Protein AF-A0A2D4GEF6-F1 (afdb_monomer_lite)

Organism: Micrurus corallinus (NCBI:txid54390)

Sequence (146 aa):
YFVTYVFFVFFVLLNMFLAIINDTYSEVKEELSNQKNELQLSDILKQGYNRTLMKIKLKKDRISDVQKALQKGTKELEYEDFKNSLRELGHAEHEITAAFAKFDKDGNQILDEEEQKRMRNDLEEKKVALNEEIENLGKSFRDNTL

Secondary structure (DSSP, 8-state):
-HHHHHHHHHHHHHHHHHHHHHHHHHHHHHHHHHHHHHHHHHHHHHHHHHHHHHHHHHHHHHHHHHHHHHHS--SSEEHHHHHHHHHHTT--HHHHHHHHHHH-SS-SSEE-HHHHHHHHHHHHHHHHHHHHHHHHHHHHHHHTT-

InterPro domains:
  IPR002048 EF-hand domain [PS50222] (91-126)
  IPR011992 EF-hand domain pair [SSF47473] (54-124)
  IPR013122 Polycystin cation channel, PKD1/PKD2 [PF08016] (1-28)
  IPR051223 Polycystin [PTHR10877] (1-102)

Structure (mmCIF, N/CA/C/O backbone):
data_AF-A0A2D4GEF6-F1
#
_entry.id   AF-A0A2D4GEF6-F1
#
loop_
_atom_site.group_PDB
_atom_site.id
_atom_site.type_symbol
_atom_site.label_atom_id
_atom_site.label_alt_id
_atom_site.label_comp_id
_atom_site.label_asym_id
_atom_site.label_entity_id
_atom_site.label_seq_id
_atom_site.pdbx_PDB_ins_code
_atom_site.Cartn_x
_atom_site.Cartn_y
_atom_site.Cartn_z
_atom_site.occupancy
_atom_site.B_iso_or_equiv
_atom_site.auth_seq_id
_atom_site.auth_comp_id
_atom_site.auth_asym_id
_atom_site.auth_atom_id
_atom_site.pdbx_PDB_model_num
ATOM 1 N N . TYR A 1 1 ? 41.257 -12.165 -66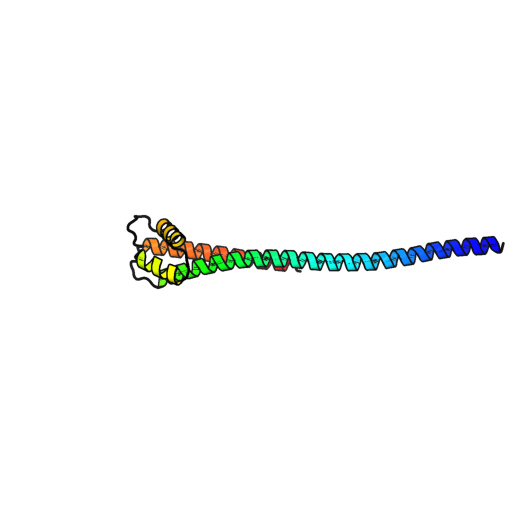.266 1.00 79.19 1 TYR A N 1
ATOM 2 C CA . TYR A 1 1 ? 42.066 -12.215 -65.031 1.00 79.19 1 TYR A CA 1
ATOM 3 C C . TYR A 1 1 ? 41.890 -10.975 -64.160 1.00 79.19 1 TYR A C 1
ATOM 5 O O . TYR A 1 1 ? 41.402 -11.132 -63.052 1.00 79.19 1 TYR A O 1
ATOM 13 N N . PHE A 1 2 ? 42.197 -9.758 -64.631 1.00 84.62 2 PHE A N 1
ATOM 14 C CA . PHE A 1 2 ? 42.067 -8.538 -63.810 1.00 84.62 2 PHE A CA 1
ATOM 15 C C . PHE A 1 2 ? 40.620 -8.228 -63.372 1.00 84.62 2 PHE A C 1
ATOM 17 O O . PHE A 1 2 ? 40.347 -8.117 -62.184 1.00 84.62 2 PHE A O 1
ATOM 24 N N . VAL A 1 3 ? 39.670 -8.179 -64.313 1.00 83.44 3 VAL A N 1
ATOM 25 C CA . VAL A 1 3 ? 38.260 -7.834 -64.024 1.00 83.44 3 VAL A CA 1
ATOM 26 C C . VAL A 1 3 ? 37.602 -8.828 -63.059 1.00 83.44 3 VAL A C 1
ATOM 28 O O . VAL A 1 3 ? 36.923 -8.433 -62.120 1.00 83.44 3 VAL A O 1
ATOM 31 N N . THR A 1 4 ? 37.852 -10.124 -63.244 1.00 85.25 4 THR A N 1
ATOM 32 C CA . THR A 1 4 ? 37.328 -11.194 -62.381 1.00 85.25 4 THR A CA 1
ATOM 33 C C . THR A 1 4 ? 37.941 -11.173 -60.979 1.00 85.25 4 THR A C 1
ATOM 35 O O . THR A 1 4 ? 37.243 -11.458 -60.013 1.00 85.25 4 THR A O 1
ATOM 38 N N . TYR A 1 5 ? 39.222 -10.804 -60.855 1.00 90.25 5 TYR A N 1
ATOM 39 C CA . TYR A 1 5 ? 39.889 -10.622 -59.563 1.00 90.25 5 TYR A CA 1
ATOM 40 C C . TYR A 1 5 ? 39.289 -9.442 -58.791 1.00 90.25 5 TYR A C 1
ATOM 42 O O . TYR A 1 5 ? 38.905 -9.601 -57.636 1.00 90.25 5 TYR A O 1
ATOM 50 N N . VAL A 1 6 ? 39.125 -8.288 -59.449 1.00 88.12 6 VAL A N 1
ATOM 51 C CA . VAL A 1 6 ? 38.499 -7.099 -58.846 1.00 88.12 6 VAL A CA 1
ATOM 52 C C . VAL A 1 6 ? 37.062 -7.395 -58.411 1.00 88.12 6 VAL A C 1
ATOM 54 O O . VAL A 1 6 ? 36.674 -7.028 -57.306 1.00 88.12 6 VAL A O 1
ATOM 57 N N . PHE A 1 7 ? 36.293 -8.114 -59.235 1.00 87.44 7 PHE A N 1
ATOM 58 C CA . PHE A 1 7 ? 34.930 -8.521 -58.896 1.00 87.44 7 PHE A CA 1
ATOM 59 C C . PHE A 1 7 ? 34.905 -9.403 -57.640 1.00 87.44 7 PHE A C 1
ATOM 61 O O . PHE A 1 7 ? 34.185 -9.104 -56.693 1.00 87.44 7 PHE A O 1
ATOM 68 N N . PHE A 1 8 ? 35.741 -10.444 -57.578 1.00 85.94 8 PHE A N 1
ATOM 69 C CA . PHE A 1 8 ? 35.773 -11.359 -56.434 1.00 85.94 8 PHE A CA 1
ATOM 70 C C . PHE A 1 8 ? 36.213 -10.662 -55.136 1.00 85.94 8 PHE A C 1
ATOM 72 O O . PHE A 1 8 ? 35.586 -10.844 -54.094 1.00 85.94 8 PHE A O 1
ATOM 79 N N . VAL A 1 9 ? 37.240 -9.808 -55.203 1.00 88.12 9 VAL A N 1
ATOM 80 C CA . VAL A 1 9 ? 37.713 -9.018 -54.054 1.00 88.12 9 VAL A CA 1
ATOM 81 C C . VAL A 1 9 ? 36.628 -8.059 -53.562 1.00 88.12 9 VAL A C 1
ATOM 83 O O . VAL A 1 9 ? 36.415 -7.955 -52.357 1.00 88.12 9 VAL A O 1
ATOM 86 N N . PHE A 1 10 ? 35.891 -7.410 -54.467 1.00 88.81 10 PHE A N 1
ATOM 87 C CA . PHE A 1 10 ? 34.807 -6.504 -54.091 1.00 88.81 10 PHE A CA 1
ATOM 88 C C . PHE A 1 10 ? 33.683 -7.223 -53.332 1.00 88.81 10 PHE A C 1
ATOM 90 O O . PHE A 1 10 ? 33.263 -6.738 -52.288 1.00 88.81 10 PHE A O 1
ATOM 97 N N . PHE A 1 11 ? 33.236 -8.400 -53.786 1.00 87.81 11 PHE A N 1
ATOM 98 C CA . PHE A 1 11 ? 32.190 -9.162 -53.084 1.00 87.81 11 PHE A CA 1
ATOM 99 C C . PHE A 1 11 ? 32.645 -9.699 -51.727 1.00 87.81 11 PHE A C 1
ATOM 101 O O . PHE A 1 11 ? 31.868 -9.674 -50.774 1.00 87.81 11 PHE A O 1
ATOM 108 N N . VAL A 1 12 ? 33.894 -10.159 -51.612 1.00 88.56 12 VAL A N 1
ATOM 109 C CA . VAL A 1 12 ? 34.447 -10.608 -50.325 1.00 88.56 12 VAL A CA 1
ATOM 110 C C . VAL A 1 12 ? 34.516 -9.444 -49.334 1.00 88.56 12 VAL A C 1
ATOM 112 O O . VAL A 1 12 ? 34.064 -9.583 -48.198 1.00 88.56 12 VAL A O 1
ATOM 115 N N . LEU A 1 13 ? 35.005 -8.280 -49.773 1.00 87.88 13 LEU A N 1
ATOM 116 C CA . LEU A 1 13 ? 35.075 -7.084 -48.934 1.00 87.88 13 LEU A CA 1
ATOM 117 C C . LEU A 1 13 ? 33.687 -6.546 -48.569 1.00 87.88 13 LEU A C 1
ATOM 119 O O . LEU A 1 13 ? 33.475 -6.173 -47.422 1.00 87.88 13 LEU A O 1
ATOM 123 N N . LEU A 1 14 ? 32.733 -6.540 -49.503 1.00 90.19 14 LEU A N 1
ATOM 124 C CA . LEU A 1 14 ? 31.367 -6.070 -49.260 1.00 90.19 14 LEU A CA 1
ATOM 125 C C . LEU A 1 14 ? 30.661 -6.961 -48.234 1.00 90.19 14 LEU A C 1
ATOM 127 O O . LEU A 1 14 ? 30.077 -6.454 -47.280 1.00 90.19 14 LEU A O 1
ATOM 131 N N . ASN A 1 15 ? 30.778 -8.281 -48.376 1.00 86.94 15 ASN A N 1
ATOM 132 C CA . ASN A 1 15 ? 30.197 -9.217 -47.417 1.00 86.94 15 ASN A CA 1
ATOM 133 C C . ASN A 1 15 ? 30.842 -9.097 -46.024 1.00 86.94 15 ASN A C 1
ATOM 135 O O . ASN A 1 15 ? 30.126 -9.128 -45.025 1.00 86.94 15 ASN A O 1
ATOM 139 N N . MET A 1 16 ? 32.162 -8.892 -45.935 1.00 89.31 16 MET A N 1
ATOM 140 C CA . MET A 1 16 ? 32.842 -8.645 -44.654 1.00 89.31 16 MET A CA 1
ATOM 141 C C . MET A 1 16 ? 32.427 -7.302 -44.033 1.00 89.31 16 MET A C 1
ATOM 143 O O . MET A 1 16 ? 32.204 -7.214 -42.829 1.00 89.31 16 MET A O 1
ATOM 147 N N . PHE A 1 17 ? 32.285 -6.258 -44.849 1.00 90.62 17 PHE A N 1
ATOM 148 C CA . PHE A 1 17 ? 31.870 -4.934 -44.395 1.00 90.62 17 PHE A CA 1
ATOM 149 C C . PHE A 1 17 ? 30.436 -4.936 -43.851 1.00 90.62 17 PHE A C 1
ATOM 151 O O . PHE A 1 17 ? 30.177 -4.366 -42.792 1.00 90.62 17 PHE A O 1
ATOM 158 N N . LEU A 1 18 ? 29.516 -5.634 -44.526 1.00 88.31 18 LEU A N 1
ATOM 159 C CA . LEU A 1 18 ? 28.150 -5.832 -44.038 1.00 88.31 18 LEU A CA 1
ATOM 160 C C . LEU A 1 18 ? 28.120 -6.586 -42.709 1.00 88.31 18 LEU A C 1
ATOM 162 O O . LEU A 1 18 ? 27.329 -6.225 -41.843 1.00 88.31 18 LEU A O 1
ATOM 166 N N . ALA A 1 19 ? 28.984 -7.588 -42.529 1.00 87.50 19 ALA A N 1
ATOM 167 C CA . ALA A 1 19 ? 29.079 -8.320 -41.271 1.00 87.50 19 ALA A CA 1
ATOM 168 C C . ALA A 1 19 ? 29.519 -7.409 -40.112 1.00 8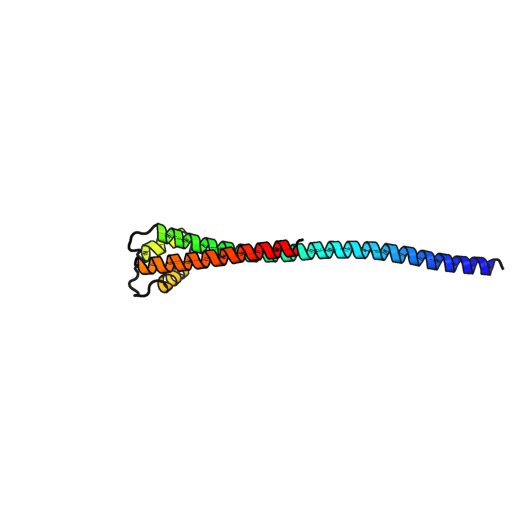7.50 19 ALA A C 1
ATOM 170 O O . ALA A 1 19 ? 28.868 -7.414 -39.076 1.00 87.50 19 ALA A O 1
ATOM 171 N N . ILE A 1 20 ? 30.538 -6.562 -40.310 1.00 87.75 20 ILE A N 1
ATOM 172 C CA . ILE A 1 20 ? 31.014 -5.606 -39.290 1.00 87.75 20 ILE A CA 1
ATOM 173 C C . ILE A 1 20 ? 29.928 -4.582 -38.923 1.00 87.75 20 ILE A C 1
ATOM 175 O O . ILE A 1 20 ? 29.720 -4.287 -37.746 1.00 87.75 20 ILE A O 1
ATOM 179 N N . ILE A 1 21 ? 29.215 -4.037 -39.916 1.00 85.19 21 ILE A N 1
ATOM 180 C CA . ILE A 1 21 ? 28.113 -3.097 -39.658 1.00 85.19 21 ILE A CA 1
ATOM 181 C C . ILE A 1 21 ? 26.975 -3.795 -38.924 1.00 85.19 21 ILE A C 1
ATOM 183 O O . ILE A 1 21 ? 26.447 -3.240 -37.970 1.00 85.19 21 ILE A O 1
ATOM 187 N N . ASN A 1 22 ? 26.586 -4.993 -39.359 1.00 85.38 22 ASN A N 1
ATOM 188 C CA . ASN A 1 22 ? 25.488 -5.727 -38.743 1.00 85.38 22 ASN A CA 1
ATOM 189 C C . ASN A 1 22 ? 25.796 -6.113 -37.288 1.00 85.38 22 ASN A C 1
ATOM 191 O O . ASN A 1 22 ? 24.895 -6.072 -36.454 1.00 85.38 22 ASN A O 1
ATOM 195 N N . ASP A 1 23 ? 27.053 -6.439 -36.986 1.00 84.75 23 ASP A N 1
ATOM 196 C CA . ASP A 1 23 ? 27.526 -6.762 -35.636 1.00 84.75 23 ASP A CA 1
ATOM 197 C C . ASP A 1 23 ? 27.490 -5.520 -34.727 1.00 84.75 23 ASP A C 1
ATOM 199 O O . ASP A 1 23 ? 26.778 -5.493 -33.724 1.00 84.75 23 ASP A O 1
ATOM 203 N N . THR A 1 24 ? 28.107 -4.418 -35.166 1.00 80.50 24 THR A N 1
ATOM 204 C CA . THR A 1 24 ? 28.140 -3.156 -34.397 1.00 80.50 24 THR A CA 1
ATOM 205 C C . THR A 1 24 ? 26.768 -2.485 -34.246 1.00 80.50 24 THR A C 1
ATOM 207 O O . THR A 1 24 ? 26.475 -1.907 -33.201 1.00 80.50 24 THR A O 1
ATOM 210 N N . TYR A 1 25 ? 25.878 -2.571 -35.243 1.00 74.12 25 TYR A N 1
ATOM 211 C CA . TYR A 1 25 ? 24.500 -2.072 -35.108 1.00 74.12 25 TYR A CA 1
ATOM 212 C C . TYR A 1 25 ? 23.654 -2.911 -34.145 1.00 74.12 25 TYR A C 1
ATOM 214 O O . TYR A 1 25 ? 22.744 -2.366 -33.513 1.00 74.12 25 TYR A O 1
ATOM 222 N N . SER A 1 26 ? 23.904 -4.221 -34.067 1.00 71.25 26 SER A N 1
ATOM 223 C CA . SER A 1 26 ? 23.137 -5.117 -33.197 1.00 71.25 26 SER A CA 1
ATOM 224 C C . SER A 1 26 ? 23.529 -4.925 -31.733 1.00 71.25 26 SER A C 1
ATOM 226 O O . SER A 1 26 ? 22.640 -4.762 -30.900 1.00 71.25 26 SER A O 1
ATOM 228 N N . GLU A 1 27 ? 24.827 -4.816 -31.444 1.00 69.06 27 GLU A N 1
ATOM 229 C CA . GLU A 1 27 ? 25.369 -4.580 -30.098 1.00 69.06 27 GLU A CA 1
ATOM 230 C C . GLU A 1 27 ? 24.825 -3.277 -29.477 1.00 69.06 27 GLU A C 1
ATOM 232 O O . GLU A 1 27 ? 24.229 -3.287 -28.400 1.00 69.06 27 GLU A O 1
ATOM 237 N N . VAL A 1 28 ? 24.884 -2.158 -30.212 1.00 66.31 28 VAL A N 1
ATOM 238 C CA . VAL A 1 28 ? 24.429 -0.844 -29.711 1.00 66.31 28 VAL A CA 1
ATOM 239 C C . VAL A 1 28 ? 22.915 -0.799 -29.466 1.00 66.31 28 VAL A C 1
ATOM 241 O O . VAL A 1 28 ? 22.435 -0.107 -28.565 1.00 66.31 28 VAL A O 1
ATOM 244 N N . LYS A 1 29 ? 22.125 -1.526 -30.263 1.00 67.19 29 LYS A N 1
ATOM 245 C CA . LYS A 1 29 ? 20.665 -1.579 -30.101 1.00 67.19 29 LYS A CA 1
ATOM 246 C C . LYS A 1 29 ? 20.258 -2.453 -28.918 1.00 67.19 29 LYS A C 1
ATOM 248 O O . LYS A 1 29 ? 19.286 -2.120 -28.238 1.00 67.19 29 LYS A O 1
ATOM 253 N N . GLU A 1 30 ? 20.962 -3.556 -28.699 1.00 65.25 30 GLU A N 1
ATOM 254 C CA . GLU A 1 30 ? 20.708 -4.456 -27.580 1.00 65.25 30 GLU A CA 1
ATOM 255 C C . GLU A 1 30 ? 21.024 -3.767 -26.246 1.00 65.25 30 GLU A C 1
ATOM 257 O O . GLU A 1 30 ? 20.175 -3.758 -25.353 1.00 65.25 30 GLU A O 1
ATOM 262 N N . GLU A 1 31 ? 22.150 -3.054 -26.154 1.00 63.00 31 GLU A N 1
ATOM 263 C CA . GLU A 1 31 ? 22.509 -2.266 -24.968 1.00 63.00 31 GLU A CA 1
ATOM 264 C C . GLU A 1 31 ? 21.509 -1.131 -24.683 1.00 63.00 31 GLU A C 1
ATOM 266 O O . GLU A 1 31 ? 21.017 -1.005 -23.557 1.00 63.00 31 GLU A O 1
ATOM 271 N N . LEU A 1 32 ? 21.118 -0.346 -25.701 1.00 62.28 32 LEU A N 1
ATOM 272 C CA . LEU A 1 32 ? 20.113 0.714 -25.526 1.00 62.28 32 LEU A CA 1
ATOM 273 C C . LEU A 1 32 ? 18.738 0.162 -25.123 1.00 62.28 32 LEU A C 1
ATOM 275 O O . LEU A 1 32 ? 18.011 0.788 -24.346 1.00 62.28 32 LEU A O 1
ATOM 279 N N . SER A 1 33 ? 18.344 -0.980 -25.690 1.00 62.75 33 SER A N 1
ATOM 280 C CA . SER A 1 33 ? 17.055 -1.610 -25.403 1.00 62.75 33 SER A CA 1
ATOM 281 C C . SER A 1 33 ? 17.015 -2.170 -23.983 1.00 62.75 33 SER A C 1
ATOM 283 O O . SER A 1 33 ? 16.013 -1.993 -23.287 1.00 62.75 33 SER A O 1
ATOM 285 N N . ASN A 1 34 ? 18.102 -2.797 -23.534 1.00 64.12 34 ASN A N 1
ATOM 286 C CA . ASN A 1 34 ? 18.207 -3.342 -22.185 1.00 64.12 34 ASN A CA 1
ATOM 287 C C . ASN A 1 34 ? 18.192 -2.222 -21.138 1.00 64.12 34 ASN A C 1
ATOM 289 O O . ASN A 1 34 ? 17.369 -2.263 -20.225 1.00 64.12 34 ASN A O 1
ATOM 293 N N . GLN A 1 35 ? 18.965 -1.150 -21.342 1.00 61.31 35 GLN A N 1
ATOM 294 C CA . GLN A 1 35 ? 18.975 -0.000 -20.433 1.00 61.31 35 GLN A CA 1
ATOM 295 C C . GLN A 1 35 ? 17.599 0.682 -20.334 1.00 61.31 35 GLN A C 1
ATOM 297 O O . GLN A 1 35 ? 17.150 1.054 -19.249 1.00 61.31 35 GLN A O 1
ATOM 302 N N . LYS A 1 36 ? 16.889 0.844 -21.459 1.00 62.81 36 LYS A N 1
ATOM 303 C CA . LYS A 1 36 ? 15.554 1.462 -21.466 1.00 62.81 36 LYS A CA 1
ATOM 304 C C . LYS A 1 36 ? 14.507 0.590 -20.767 1.00 62.81 36 LYS A C 1
ATOM 306 O O . LYS A 1 36 ? 13.652 1.132 -20.068 1.00 62.81 36 LYS A O 1
ATOM 311 N N . ASN A 1 37 ? 14.569 -0.729 -20.944 1.00 66.56 37 ASN A N 1
ATOM 312 C CA . ASN A 1 37 ? 13.658 -1.659 -20.279 1.00 66.56 37 ASN A CA 1
ATOM 313 C C . ASN A 1 37 ? 13.891 -1.708 -18.766 1.00 66.56 37 ASN A C 1
ATOM 315 O O . ASN A 1 37 ? 12.919 -1.633 -18.020 1.00 66.56 37 ASN A O 1
ATOM 319 N N . GLU A 1 38 ? 15.142 -1.762 -18.299 1.00 66.69 38 GLU A N 1
ATOM 320 C CA . GLU A 1 38 ? 15.443 -1.734 -16.860 1.00 66.69 38 GLU A CA 1
ATOM 321 C C . GLU A 1 38 ? 14.962 -0.441 -16.196 1.00 66.69 38 GLU A C 1
ATOM 323 O O . GLU A 1 38 ? 14.305 -0.480 -15.153 1.00 66.69 38 GLU A O 1
ATOM 328 N N . LEU A 1 39 ? 15.198 0.709 -16.838 1.00 70.06 39 LEU A N 1
ATOM 329 C CA . LEU A 1 39 ? 14.716 1.997 -16.337 1.00 70.06 39 LEU A CA 1
ATOM 330 C C . LEU A 1 39 ? 13.182 2.023 -16.239 1.00 70.06 39 LEU A C 1
ATOM 332 O O . LEU A 1 39 ? 12.645 2.353 -15.182 1.00 70.06 39 LEU A O 1
ATOM 336 N N . GLN A 1 40 ? 12.471 1.595 -17.288 1.00 74.50 40 GLN A N 1
ATOM 337 C CA . GLN A 1 40 ? 11.003 1.559 -17.286 1.00 74.50 40 GLN A CA 1
ATOM 338 C C . GLN A 1 40 ? 10.421 0.573 -16.265 1.00 74.50 40 GLN A C 1
ATOM 340 O O . GLN A 1 40 ? 9.432 0.893 -15.603 1.00 74.50 40 GLN A O 1
ATOM 345 N N . LEU A 1 41 ? 11.024 -0.606 -16.105 1.00 75.62 41 LEU A N 1
ATOM 346 C CA . LEU A 1 41 ? 10.596 -1.592 -15.111 1.00 75.62 41 LEU A CA 1
ATOM 347 C C . LEU A 1 41 ? 10.790 -1.061 -13.689 1.00 75.62 41 LEU A C 1
ATOM 349 O O . LEU A 1 41 ? 9.873 -1.158 -12.870 1.00 75.62 41 LEU A O 1
ATOM 353 N N . SER A 1 42 ? 11.934 -0.431 -13.414 1.00 75.50 42 SER A N 1
ATOM 354 C CA . SER A 1 42 ? 12.215 0.151 -12.101 1.00 75.50 42 SER A CA 1
ATOM 355 C C . SER A 1 42 ? 11.218 1.257 -11.734 1.00 75.50 42 SER A C 1
ATOM 357 O O . SER A 1 42 ? 10.721 1.287 -10.606 1.00 75.50 42 SER A O 1
ATOM 359 N N . ASP A 1 43 ? 10.835 2.108 -12.690 1.00 79.75 43 ASP A N 1
ATOM 360 C CA . ASP A 1 43 ? 9.851 3.171 -12.476 1.00 79.75 43 ASP A CA 1
ATOM 361 C C . ASP A 1 43 ? 8.451 2.613 -12.189 1.00 79.75 43 ASP A C 1
ATOM 363 O O . ASP A 1 43 ? 7.769 3.089 -11.275 1.00 79.75 43 ASP A O 1
ATOM 367 N N . ILE A 1 44 ? 8.028 1.567 -12.909 1.00 80.88 44 ILE A N 1
ATOM 368 C CA . ILE A 1 44 ? 6.731 0.907 -12.690 1.00 80.88 44 ILE A CA 1
ATOM 369 C C . ILE A 1 44 ? 6.687 0.247 -11.306 1.00 80.88 44 ILE A C 1
ATOM 371 O O . ILE A 1 44 ? 5.718 0.434 -10.560 1.00 80.88 44 ILE A O 1
ATOM 375 N N . LEU A 1 45 ? 7.743 -0.479 -10.924 1.00 81.44 45 LEU A N 1
ATOM 376 C CA . LEU A 1 45 ? 7.847 -1.122 -9.611 1.00 81.44 45 LEU A CA 1
ATOM 377 C C . LEU A 1 45 ? 7.843 -0.088 -8.482 1.00 81.44 45 LEU A C 1
ATOM 379 O O . LEU A 1 45 ? 7.100 -0.221 -7.507 1.00 81.44 45 LEU A O 1
ATOM 383 N N . LYS A 1 46 ? 8.613 0.992 -8.635 1.00 82.88 46 LYS A N 1
ATOM 384 C CA . LYS A 1 46 ? 8.701 2.079 -7.653 1.00 82.88 46 LYS A CA 1
ATOM 385 C C . LYS A 1 46 ? 7.373 2.817 -7.513 1.00 82.88 46 LYS A C 1
ATOM 387 O O . LYS A 1 46 ? 6.965 3.159 -6.400 1.00 82.88 46 LYS A O 1
ATOM 392 N N . GLN A 1 47 ? 6.653 3.018 -8.616 1.00 83.88 47 GLN A N 1
ATOM 393 C CA . GLN A 1 47 ? 5.317 3.603 -8.598 1.00 83.88 47 GLN A CA 1
ATOM 394 C C . GLN A 1 47 ? 4.305 2.692 -7.887 1.00 83.88 47 GLN A C 1
ATOM 396 O O . GLN A 1 47 ? 3.521 3.180 -7.067 1.00 83.88 47 GLN A O 1
ATOM 401 N N . GLY A 1 48 ? 4.321 1.386 -8.168 1.00 84.25 48 GLY A N 1
ATOM 402 C CA . GLY A 1 48 ? 3.467 0.400 -7.502 1.00 84.25 48 GLY A CA 1
ATOM 403 C C . GLY A 1 48 ? 3.720 0.340 -5.994 1.00 84.25 48 GLY A C 1
ATOM 404 O O . GLY A 1 48 ? 2.782 0.457 -5.202 1.00 84.25 48 GLY A O 1
ATOM 405 N N . TYR A 1 49 ? 4.992 0.269 -5.601 1.00 84.44 49 TYR A N 1
ATOM 406 C CA . TYR A 1 49 ? 5.428 0.278 -4.206 1.00 84.44 49 TYR A CA 1
ATOM 407 C C . TYR A 1 49 ? 4.972 1.542 -3.467 1.00 84.44 49 TYR A C 1
ATOM 409 O O . TYR A 1 49 ? 4.322 1.450 -2.425 1.00 84.44 49 TYR A O 1
ATOM 417 N N . ASN A 1 50 ? 5.218 2.727 -4.035 1.00 85.12 50 ASN A N 1
ATOM 418 C CA . ASN A 1 50 ? 4.829 3.996 -3.415 1.00 85.12 50 ASN A CA 1
ATOM 419 C C . ASN A 1 50 ? 3.309 4.123 -3.237 1.00 85.12 50 ASN A C 1
ATOM 421 O O . ASN A 1 50 ? 2.852 4.605 -2.199 1.00 85.12 50 ASN A O 1
ATOM 425 N N . ARG A 1 51 ? 2.511 3.664 -4.212 1.00 86.31 51 ARG A N 1
ATOM 426 C CA . ARG A 1 51 ? 1.042 3.663 -4.103 1.00 86.31 51 ARG A CA 1
ATOM 427 C C . ARG A 1 51 ? 0.560 2.762 -2.969 1.00 86.31 51 ARG A C 1
ATOM 429 O O . ARG A 1 51 ? -0.301 3.174 -2.191 1.00 86.31 51 ARG A O 1
ATOM 436 N N . THR A 1 52 ? 1.102 1.553 -2.863 1.00 85.38 52 THR A N 1
ATOM 437 C CA . THR A 1 52 ? 0.720 0.603 -1.811 1.00 85.38 52 THR A CA 1
ATOM 438 C C . THR A 1 52 ? 1.175 1.088 -0.437 1.00 85.38 52 THR A C 1
ATOM 440 O O . THR A 1 52 ? 0.369 1.128 0.491 1.00 85.38 52 THR A O 1
ATOM 443 N N . LEU A 1 53 ? 2.409 1.587 -0.319 1.00 86.31 53 LEU A N 1
ATOM 444 C CA . LEU A 1 53 ? 2.904 2.185 0.918 1.00 86.31 53 LEU A CA 1
ATOM 445 C C . LEU A 1 53 ? 2.063 3.373 1.378 1.00 86.31 53 LEU A C 1
ATOM 447 O O . LEU A 1 53 ? 1.789 3.490 2.569 1.00 86.31 53 LEU A O 1
ATOM 451 N N . MET A 1 54 ? 1.653 4.260 0.468 1.00 85.75 54 MET A N 1
ATOM 452 C CA . MET A 1 54 ? 0.823 5.410 0.830 1.00 85.75 54 MET A CA 1
ATOM 453 C C . MET A 1 54 ? -0.522 4.955 1.405 1.00 85.75 54 MET A C 1
ATOM 455 O O . MET A 1 54 ? -0.946 5.464 2.440 1.00 85.75 54 MET A O 1
ATOM 459 N N . LYS A 1 55 ? -1.158 3.942 0.800 1.00 86.25 55 LYS A N 1
ATOM 460 C CA . LYS A 1 55 ? -2.397 3.346 1.330 1.00 86.25 55 LYS A CA 1
ATOM 461 C C . LYS A 1 55 ? -2.196 2.738 2.718 1.00 86.25 55 LYS A C 1
ATOM 463 O O . LYS A 1 55 ? -3.038 2.925 3.593 1.00 86.25 55 LYS A O 1
ATOM 468 N N . ILE A 1 56 ? -1.094 2.021 2.927 1.00 85.88 56 ILE A N 1
ATOM 469 C CA . ILE A 1 56 ? -0.791 1.392 4.216 1.00 85.88 56 ILE A CA 1
ATOM 470 C C . ILE A 1 56 ? -0.489 2.447 5.291 1.00 85.88 56 ILE A C 1
ATOM 472 O O . ILE A 1 56 ? -1.006 2.347 6.403 1.00 85.88 56 ILE A O 1
ATOM 476 N N . LYS A 1 57 ? 0.274 3.498 4.960 1.00 83.81 57 LYS A N 1
ATOM 477 C CA . LYS A 1 57 ? 0.531 4.629 5.866 1.00 83.81 57 LYS A CA 1
ATOM 478 C C . LYS A 1 57 ? -0.763 5.305 6.308 1.00 83.81 57 LYS A C 1
ATOM 480 O O . LYS A 1 57 ? -0.957 5.480 7.502 1.00 83.81 57 LYS A O 1
ATOM 485 N N . LEU A 1 58 ? -1.683 5.571 5.378 1.00 84.81 58 LEU A N 1
ATOM 486 C CA . LEU A 1 58 ? -2.993 6.137 5.714 1.00 84.81 58 LEU A CA 1
ATOM 487 C C . LEU A 1 58 ? -3.770 5.240 6.688 1.00 84.81 58 LEU A C 1
ATOM 489 O O . LEU A 1 58 ? -4.313 5.733 7.671 1.00 84.81 58 LEU A O 1
ATOM 493 N N . LYS A 1 59 ? -3.797 3.917 6.470 1.00 84.00 59 LYS A N 1
ATOM 494 C CA . LYS A 1 59 ? -4.433 2.979 7.416 1.00 84.00 59 LYS A CA 1
ATOM 495 C C . LYS A 1 59 ? -3.776 3.018 8.800 1.00 84.00 59 LYS A C 1
ATOM 497 O O . LYS A 1 59 ? -4.481 2.984 9.805 1.00 84.00 59 LYS A O 1
ATOM 502 N N . LYS A 1 60 ? -2.443 3.100 8.853 1.00 84.94 60 LYS A N 1
ATOM 503 C CA . LYS A 1 60 ? -1.677 3.203 10.102 1.00 84.94 60 LYS A CA 1
ATOM 504 C C . LYS A 1 60 ? -1.980 4.502 10.853 1.00 84.94 60 LYS A C 1
ATOM 506 O O . LYS A 1 60 ? -2.143 4.454 12.070 1.00 84.94 60 LYS A O 1
ATOM 511 N N . ASP A 1 61 ? -2.102 5.622 10.145 1.00 83.38 61 ASP A N 1
ATOM 512 C CA . ASP A 1 61 ? -2.462 6.914 10.738 1.00 83.38 61 ASP A CA 1
ATOM 513 C C . ASP A 1 61 ? -3.870 6.867 11.337 1.00 83.38 61 ASP A C 1
ATOM 515 O O . ASP A 1 61 ? -4.039 7.209 12.503 1.00 83.38 61 ASP A O 1
ATOM 519 N N . ARG A 1 62 ? -4.852 6.294 10.622 1.00 81.25 62 ARG A N 1
ATOM 520 C CA . ARG A 1 62 ? -6.207 6.093 11.169 1.00 81.25 62 ARG A CA 1
ATOM 521 C C . ARG A 1 62 ? -6.201 5.270 12.463 1.00 81.25 62 ARG A C 1
ATOM 523 O O . ARG A 1 62 ? -6.905 5.606 13.407 1.00 81.25 62 ARG A O 1
ATOM 530 N N . ILE A 1 63 ? -5.404 4.201 12.528 1.00 83.38 63 ILE A N 1
ATOM 531 C CA . ILE A 1 63 ? -5.265 3.381 13.746 1.00 83.38 63 ILE A CA 1
ATOM 532 C C . ILE A 1 63 ? -4.640 4.195 14.885 1.00 83.38 63 ILE A C 1
ATOM 534 O O . ILE A 1 63 ? -5.108 4.122 16.018 1.00 83.38 63 ILE A O 1
ATOM 538 N N . SER A 1 64 ? -3.605 4.982 14.588 1.00 84.38 64 SER A N 1
ATOM 539 C CA . SER A 1 64 ? -2.937 5.864 15.554 1.00 84.38 64 SER A CA 1
ATOM 540 C C . SER A 1 64 ? -3.894 6.914 16.127 1.00 84.38 64 SER A C 1
ATOM 542 O O . SER A 1 64 ? -3.901 7.157 17.332 1.00 84.38 64 SER A O 1
ATOM 544 N N . ASP A 1 65 ? -4.745 7.491 15.283 1.00 81.44 65 ASP A N 1
ATOM 545 C CA . ASP A 1 65 ? -5.758 8.469 15.675 1.00 81.44 65 ASP A CA 1
ATOM 546 C C . ASP A 1 65 ? -6.795 7.872 16.630 1.00 81.44 65 ASP A C 1
ATOM 548 O O . ASP A 1 65 ? -7.090 8.457 17.673 1.00 81.44 65 ASP A O 1
ATOM 552 N N . VAL A 1 66 ? -7.279 6.660 16.337 1.00 79.31 66 VAL A N 1
ATOM 553 C CA . VAL A 1 66 ? -8.186 5.939 17.241 1.00 79.31 66 VAL A CA 1
ATOM 554 C C . VAL A 1 66 ? -7.481 5.587 18.555 1.00 79.31 66 VAL A C 1
ATOM 556 O O . VAL A 1 66 ? -8.060 5.769 19.623 1.00 79.31 66 VAL A O 1
ATOM 559 N N . GLN A 1 67 ? -6.211 5.166 18.523 1.00 78.44 67 GLN A N 1
ATOM 560 C CA . GLN A 1 67 ? -5.436 4.920 19.747 1.00 78.44 67 GLN A CA 1
ATOM 561 C C . GLN A 1 67 ? -5.281 6.186 20.608 1.00 78.44 67 GLN A C 1
ATOM 563 O O . GLN A 1 67 ? -5.370 6.100 21.832 1.00 78.44 67 GLN A O 1
ATOM 568 N N . LYS A 1 68 ? -5.095 7.362 19.995 1.00 80.75 68 LYS A N 1
ATOM 569 C CA . LYS A 1 68 ? -5.054 8.646 20.714 1.00 80.75 68 LYS A CA 1
ATOM 570 C C . LYS A 1 68 ? -6.411 9.015 21.310 1.00 80.75 68 LYS A C 1
ATOM 572 O O . LYS A 1 68 ? -6.450 9.459 22.453 1.00 80.75 68 LYS A O 1
ATOM 577 N N . ALA A 1 69 ? -7.504 8.800 20.575 1.00 77.31 69 ALA A N 1
ATOM 578 C CA . ALA A 1 69 ? -8.859 9.015 21.088 1.00 77.31 69 ALA A CA 1
ATOM 579 C C . ALA A 1 69 ? -9.139 8.128 22.316 1.00 77.31 69 ALA A C 1
ATOM 581 O O . ALA A 1 69 ? -9.684 8.603 23.306 1.00 77.31 69 ALA A O 1
ATOM 582 N N . LEU A 1 70 ? -8.665 6.877 22.296 1.00 74.19 70 LEU A N 1
ATOM 583 C CA . LEU A 1 70 ? -8.767 5.946 23.426 1.00 74.19 70 LEU A CA 1
ATOM 584 C C . LEU A 1 70 ? -7.862 6.303 24.616 1.00 74.19 70 LEU A C 1
ATOM 586 O O . LEU A 1 70 ? -8.178 5.930 25.739 1.00 74.19 70 LEU A O 1
ATOM 590 N N . GLN A 1 71 ? -6.734 6.990 24.402 1.00 70.69 71 GLN A N 1
ATOM 591 C CA . GLN A 1 71 ? -5.861 7.460 25.490 1.00 70.69 71 GLN A CA 1
ATOM 592 C C . GLN A 1 71 ? -6.371 8.735 26.169 1.00 70.69 71 GLN A C 1
ATOM 594 O O . GLN A 1 71 ? -6.006 9.002 27.311 1.00 70.69 71 GLN A O 1
ATOM 599 N N . LYS A 1 72 ? -7.183 9.535 25.468 1.00 66.00 72 LYS A N 1
ATOM 600 C CA . LYS A 1 72 ? -7.735 10.799 25.977 1.00 66.00 72 LYS A CA 1
ATOM 601 C C . LYS A 1 72 ? -8.902 10.574 26.958 1.00 66.00 72 LYS A C 1
ATOM 603 O O . LYS A 1 72 ? -9.291 11.516 27.641 1.00 66.00 72 LYS A O 1
ATOM 608 N N . GLY A 1 73 ? -9.433 9.349 27.040 1.00 53.34 73 GLY A N 1
ATOM 609 C CA . GLY A 1 73 ? -10.625 8.995 27.810 1.00 53.34 73 GLY A CA 1
ATOM 610 C C . GLY A 1 73 ? -10.371 8.294 29.143 1.00 53.34 73 GLY A C 1
ATOM 611 O O . GLY A 1 73 ? -9.530 7.407 29.263 1.00 53.34 73 GLY A O 1
ATOM 612 N N . THR A 1 74 ? -11.160 8.700 30.133 1.00 58.44 74 THR A N 1
ATOM 613 C CA . THR A 1 74 ? -11.422 8.072 31.436 1.00 58.44 74 THR A CA 1
ATOM 614 C C . THR A 1 74 ? -11.940 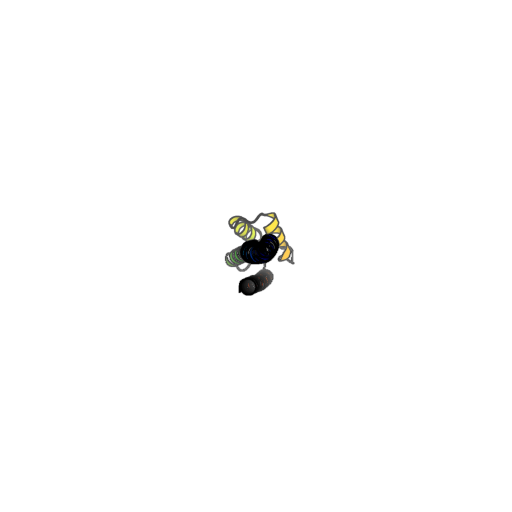6.623 31.332 1.00 58.44 74 THR A C 1
ATOM 616 O O . THR A 1 74 ? -12.162 6.107 30.240 1.00 58.44 74 THR A O 1
ATOM 619 N N . LYS A 1 75 ? -12.138 5.958 32.487 1.00 62.97 75 LYS A N 1
ATOM 620 C CA . LYS A 1 75 ? -12.624 4.562 32.619 1.00 62.97 75 LYS A CA 1
ATOM 621 C C . LYS A 1 75 ? -13.835 4.199 31.747 1.00 62.97 75 LYS A C 1
ATOM 623 O O . LYS A 1 75 ? -13.971 3.044 31.366 1.00 62.97 75 LYS A O 1
ATOM 628 N N . GLU A 1 76 ? -14.675 5.174 31.430 1.00 66.94 76 GLU A N 1
ATOM 629 C CA . GLU A 1 76 ? -15.823 5.050 30.537 1.00 66.94 76 GLU A CA 1
ATOM 630 C C . GLU A 1 76 ? -15.678 6.141 29.475 1.00 66.94 76 GLU A C 1
ATOM 632 O O . GLU A 1 76 ? -15.464 7.312 29.807 1.00 66.94 76 GLU A O 1
ATOM 637 N N . LEU A 1 77 ? -15.703 5.744 28.203 1.00 74.50 77 LEU A N 1
ATOM 638 C CA . LEU A 1 77 ? -15.561 6.659 27.076 1.00 74.50 77 LEU A CA 1
ATOM 639 C C . LEU A 1 77 ? -16.918 6.782 26.392 1.00 74.50 77 LEU A C 1
ATOM 641 O O . LEU A 1 77 ? -17.356 5.873 25.685 1.00 74.50 77 LEU A O 1
ATOM 645 N N . GLU A 1 78 ? -17.576 7.912 26.614 1.00 77.56 78 GLU A N 1
ATOM 646 C CA . GLU A 1 78 ? -18.870 8.201 26.011 1.00 77.56 78 GLU A CA 1
ATOM 647 C C . GLU A 1 78 ? -18.724 8.433 24.500 1.00 77.56 78 GLU A C 1
ATOM 649 O O . GLU A 1 78 ? -17.704 8.942 24.014 1.00 77.56 78 GLU A O 1
ATOM 654 N N . TYR A 1 79 ? -19.755 8.062 23.737 1.00 78.44 79 TYR A N 1
ATOM 655 C CA . TYR A 1 79 ? -19.781 8.230 22.285 1.00 78.44 79 TYR A CA 1
ATOM 656 C C . TYR A 1 79 ? -19.439 9.657 21.843 1.00 78.44 79 TYR A C 1
ATOM 658 O O . TYR A 1 79 ? -18.695 9.840 20.879 1.00 78.44 79 TYR A O 1
ATOM 666 N N . GLU A 1 80 ? -19.939 10.667 22.554 1.00 79.69 80 GLU A N 1
ATOM 667 C CA . GLU A 1 80 ? -19.686 12.071 22.228 1.00 79.69 80 GLU A CA 1
ATOM 668 C C . GLU A 1 80 ? -18.209 12.453 22.395 1.00 79.69 80 GLU A C 1
ATOM 670 O O . GLU A 1 80 ? -17.655 13.138 21.533 1.00 79.69 80 GLU A O 1
ATOM 675 N N . ASP A 1 81 ? -17.519 11.954 23.421 1.00 81.62 81 ASP A N 1
ATOM 676 C CA . ASP A 1 81 ? -16.091 12.224 23.635 1.00 81.62 81 ASP A CA 1
ATOM 677 C C . ASP A 1 81 ? -15.212 11.526 22.593 1.00 81.62 81 ASP A C 1
ATOM 679 O O . ASP A 1 81 ? -14.264 12.118 22.051 1.00 81.62 81 ASP A O 1
ATOM 683 N N . PHE A 1 82 ? -15.557 10.283 22.244 1.00 81.19 82 PHE A N 1
ATOM 684 C CA . PHE A 1 82 ? -14.908 9.556 21.155 1.00 81.19 82 PHE A CA 1
ATOM 685 C C . PHE A 1 82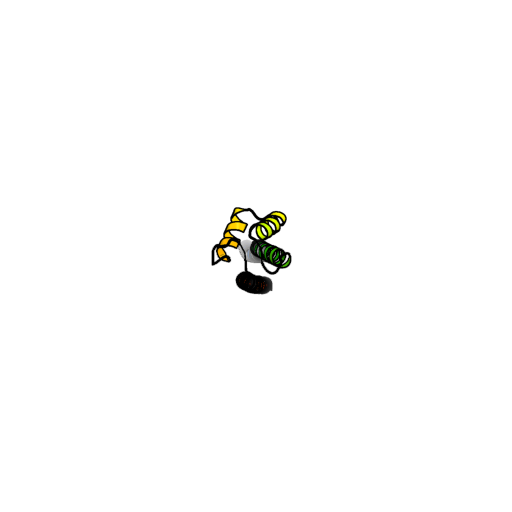 ? -15.122 10.257 19.812 1.00 81.19 82 PHE A C 1
ATOM 687 O O . PHE A 1 82 ? -14.175 10.461 19.044 1.00 81.19 82 PHE A O 1
ATOM 694 N N . LYS A 1 83 ? -16.362 10.680 19.546 1.00 83.44 83 LYS A N 1
ATOM 695 C CA . LYS A 1 83 ? -16.747 11.385 18.328 1.00 83.44 83 LYS A CA 1
ATOM 696 C C . LYS A 1 83 ? -16.045 12.724 18.212 1.00 83.44 83 LYS A C 1
ATOM 698 O O . LYS A 1 83 ? -15.497 13.019 17.153 1.00 83.44 83 LYS A O 1
ATOM 703 N N . ASN A 1 84 ? -16.008 13.513 19.279 1.00 84.19 84 ASN A N 1
ATOM 704 C CA . ASN A 1 84 ? -15.305 14.790 19.292 1.00 84.19 84 ASN A CA 1
ATOM 705 C C . ASN A 1 84 ? -13.806 14.596 19.047 1.00 84.19 84 ASN A C 1
ATOM 707 O O . ASN A 1 84 ? -13.244 15.292 18.205 1.00 84.19 84 ASN A O 1
ATOM 711 N N . SER A 1 85 ? -13.183 13.598 19.680 1.00 83.06 85 SER A N 1
ATOM 712 C CA . SER A 1 85 ? -11.758 13.301 19.494 1.00 83.06 85 SER A CA 1
ATOM 713 C C . SER A 1 85 ? -11.424 12.877 18.060 1.00 83.06 85 SER A C 1
ATOM 715 O O . SER A 1 85 ? -10.458 13.367 17.480 1.00 83.06 85 SER A O 1
ATOM 717 N N . LEU A 1 86 ? -12.227 12.002 17.447 1.00 82.75 86 LEU A N 1
ATOM 718 C CA . LEU A 1 86 ? -12.007 11.587 16.058 1.00 82.75 86 LEU A CA 1
ATOM 719 C C . LEU A 1 86 ? -12.388 12.674 15.042 1.00 82.75 86 LEU A C 1
ATOM 721 O O . LEU A 1 86 ? -11.751 12.779 13.994 1.00 82.75 86 LEU A O 1
ATOM 725 N N . ARG A 1 87 ? -13.367 13.526 15.357 1.00 85.19 87 ARG A N 1
ATOM 726 C CA . ARG A 1 87 ? -13.715 14.698 14.543 1.00 85.19 87 ARG A CA 1
ATOM 727 C C . ARG A 1 87 ? -12.603 15.746 14.567 1.00 85.19 87 ARG A C 1
ATOM 729 O O . ARG A 1 87 ? -12.284 16.299 13.520 1.00 85.19 87 ARG A O 1
ATOM 736 N N . GLU A 1 88 ? -11.982 15.986 15.725 1.00 83.19 88 GLU A N 1
ATOM 737 C CA . GLU A 1 88 ? -10.784 16.836 15.855 1.00 83.19 88 GLU A CA 1
ATOM 738 C C . GLU A 1 88 ? -9.616 16.310 15.008 1.00 83.19 88 GLU A C 1
ATOM 740 O O . GLU A 1 88 ? -8.835 17.094 14.474 1.00 83.19 88 GLU A O 1
ATOM 745 N N . LEU A 1 89 ? -9.527 14.988 14.839 1.00 78.69 89 LEU A N 1
ATOM 746 C CA . LEU A 1 89 ? -8.526 14.320 14.002 1.00 78.69 89 LEU A CA 1
ATOM 747 C C . LEU A 1 89 ? -8.912 14.280 12.508 1.00 78.69 89 LEU A C 1
ATOM 749 O O . LEU A 1 89 ? -8.138 13.792 11.689 1.00 78.69 89 LEU A O 1
ATOM 753 N N . GLY A 1 90 ? -10.073 14.830 12.130 1.00 81.56 90 GLY A N 1
ATOM 754 C CA . GLY A 1 90 ? -10.500 14.993 10.736 1.00 81.56 90 GLY A CA 1
ATOM 755 C C . GLY A 1 90 ? -11.263 13.809 10.135 1.00 81.56 90 GLY A C 1
ATOM 756 O O . GLY A 1 90 ? -11.433 13.759 8.916 1.00 81.56 90 GLY A O 1
ATOM 757 N N . HIS A 1 91 ? -11.732 12.860 10.952 1.00 84.06 91 HIS A N 1
ATOM 758 C CA . HIS A 1 91 ? -12.549 11.734 10.482 1.00 84.06 91 HIS A CA 1
ATOM 759 C C . HIS A 1 91 ? -14.003 12.163 10.258 1.00 84.06 91 HIS A C 1
ATOM 761 O O . HIS A 1 91 ? -14.543 13.003 10.983 1.00 84.06 91 HIS A O 1
ATOM 767 N N . ALA A 1 92 ? -14.656 11.583 9.250 1.00 85.25 92 ALA A N 1
ATOM 768 C CA . ALA A 1 92 ? -16.050 11.895 8.956 1.00 85.25 92 ALA A CA 1
ATOM 769 C C . ALA A 1 92 ? -16.991 11.255 9.989 1.00 85.25 92 ALA A C 1
ATOM 771 O O . ALA A 1 92 ? -16.764 10.128 10.426 1.00 85.25 92 ALA A O 1
ATOM 772 N N . GLU A 1 93 ? -18.093 11.932 10.337 1.00 80.00 93 GLU A N 1
ATOM 773 C CA . GLU A 1 93 ? -19.013 11.455 11.387 1.00 80.00 93 GLU A CA 1
ATOM 774 C C . GLU A 1 93 ? -19.510 10.024 11.149 1.00 80.00 93 GLU A C 1
ATOM 776 O O . GLU A 1 93 ? -19.534 9.224 12.075 1.00 80.00 93 GLU A O 1
ATOM 781 N N . HIS A 1 94 ? -19.825 9.663 9.903 1.00 83.94 94 HIS A N 1
ATOM 782 C CA . HIS A 1 94 ? -20.276 8.311 9.567 1.00 83.94 94 HIS A CA 1
ATOM 783 C C . HIS A 1 94 ? -19.196 7.234 9.787 1.00 83.94 94 HIS A C 1
ATOM 785 O O . HIS A 1 94 ? -19.531 6.109 10.155 1.00 83.94 94 HIS A O 1
ATOM 791 N N . GLU A 1 95 ? -17.909 7.556 9.593 1.00 82.44 95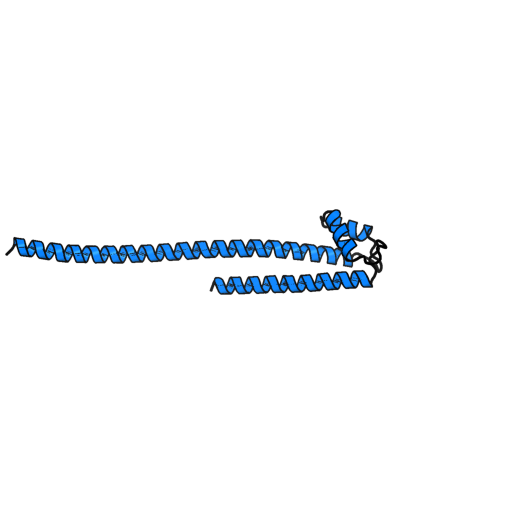 GLU A N 1
ATOM 792 C CA . GLU A 1 95 ? -16.798 6.629 9.860 1.00 82.44 95 GLU A CA 1
ATOM 793 C C . GLU A 1 95 ? -16.633 6.400 11.366 1.00 82.44 95 GLU A C 1
ATOM 795 O O . GLU A 1 95 ? -16.406 5.273 11.805 1.00 82.44 95 GLU A O 1
ATOM 800 N N . ILE A 1 96 ? -16.813 7.459 12.157 1.00 82.94 96 ILE A N 1
ATOM 801 C CA . ILE A 1 96 ? -16.773 7.420 13.620 1.00 82.94 96 ILE A CA 1
ATOM 802 C C . ILE A 1 96 ? -17.928 6.577 14.162 1.00 82.94 96 ILE A C 1
ATOM 804 O O . ILE A 1 96 ? -17.700 5.680 14.970 1.00 82.94 96 ILE A O 1
ATOM 808 N N . THR A 1 97 ? -19.158 6.822 13.697 1.00 84.06 97 THR A N 1
ATOM 809 C CA . THR A 1 97 ? -20.342 6.058 14.114 1.00 84.06 97 THR A CA 1
ATOM 810 C C . THR A 1 97 ? -20.196 4.580 13.773 1.00 84.06 97 THR A C 1
ATOM 812 O O . THR A 1 97 ? -20.489 3.728 14.606 1.00 84.06 97 THR A O 1
ATOM 815 N N . ALA A 1 98 ? -19.701 4.258 12.574 1.00 85.31 98 ALA A N 1
ATOM 816 C CA . ALA A 1 98 ? -19.476 2.875 12.162 1.00 85.31 98 ALA A CA 1
ATOM 817 C C . ALA A 1 98 ? -18.377 2.190 12.988 1.00 85.31 98 ALA A C 1
ATOM 819 O O . ALA A 1 98 ? -18.507 1.012 13.324 1.00 85.31 98 ALA A O 1
ATOM 820 N N . ALA A 1 99 ? -17.302 2.912 13.321 1.00 82.06 99 ALA A N 1
ATOM 821 C CA . ALA A 1 99 ? -16.274 2.406 14.219 1.00 82.06 99 ALA A CA 1
ATOM 822 C C . ALA A 1 99 ? -16.872 2.131 15.600 1.00 82.06 99 ALA A C 1
ATOM 824 O O . ALA A 1 99 ? -16.720 1.030 16.108 1.00 82.06 99 ALA A O 1
ATOM 825 N N . PHE A 1 100 ? -17.615 3.078 16.167 1.00 81.31 100 PHE A N 1
ATOM 826 C CA . PHE A 1 100 ? -18.212 2.927 17.488 1.00 81.31 100 PHE A CA 1
ATOM 827 C C . PHE A 1 100 ? -19.197 1.751 17.555 1.00 81.31 100 PHE A C 1
ATOM 829 O O . PHE A 1 100 ? -19.020 0.856 18.374 1.00 81.31 100 PHE A O 1
ATOM 836 N N . ALA A 1 101 ? -20.135 1.663 16.607 1.00 84.12 101 ALA A N 1
ATOM 837 C CA . ALA A 1 101 ? -21.119 0.579 16.521 1.00 84.12 101 ALA A CA 1
ATOM 838 C C . ALA A 1 101 ? -20.502 -0.819 16.318 1.00 84.12 101 ALA A C 1
ATOM 840 O O . ALA A 1 101 ? -21.165 -1.832 16.520 1.00 84.12 101 ALA A O 1
ATOM 841 N N . LYS A 1 102 ? -19.242 -0.902 15.875 1.00 85.00 102 LYS A N 1
ATOM 842 C CA . LYS A 1 102 ? -18.531 -2.179 15.750 1.00 85.00 102 LYS A CA 1
ATOM 843 C C . LYS A 1 102 ? -18.030 -2.706 17.099 1.00 85.00 102 LYS A C 1
ATOM 845 O O . LYS A 1 102 ? -17.840 -3.917 17.232 1.00 85.00 102 LYS A O 1
ATOM 850 N N . PHE A 1 103 ? -17.754 -1.816 18.048 1.00 79.25 103 PHE A N 1
ATOM 851 C CA . PHE A 1 103 ? -17.131 -2.163 19.327 1.00 79.25 103 PHE A CA 1
ATOM 852 C C . PHE A 1 103 ? -18.082 -2.043 20.520 1.00 79.25 103 PHE A C 1
ATOM 854 O O . PHE A 1 103 ? -17.898 -2.816 21.456 1.00 79.25 103 PHE A O 1
ATOM 861 N N . ASP A 1 104 ? -19.085 -1.166 20.443 1.00 82.69 104 ASP A N 1
ATOM 862 C CA . ASP A 1 104 ? -20.234 -1.102 21.354 1.00 82.69 104 ASP A CA 1
ATOM 863 C C . ASP A 1 104 ? -21.155 -2.311 21.097 1.00 82.69 104 ASP A C 1
ATOM 865 O O . ASP A 1 104 ? -21.808 -2.409 20.051 1.00 82.69 104 ASP A O 1
ATOM 869 N N . LYS A 1 105 ? -21.130 -3.297 22.001 1.00 77.12 105 LYS A N 1
ATOM 870 C CA . LYS A 1 105 ? -21.891 -4.552 21.879 1.00 77.12 105 LYS A CA 1
ATOM 871 C C . LYS A 1 105 ? -23.233 -4.509 22.585 1.00 77.12 105 LYS A C 1
ATOM 873 O O . LYS A 1 105 ? -24.122 -5.273 22.203 1.00 77.12 105 LYS A O 1
ATOM 878 N N . ASP A 1 106 ? -23.350 -3.717 23.638 1.00 79.75 106 ASP A N 1
ATOM 879 C CA . ASP A 1 106 ? -24.570 -3.606 24.428 1.00 79.75 106 ASP A CA 1
ATOM 880 C C . ASP A 1 106 ? -25.468 -2.449 23.953 1.00 79.75 106 ASP A C 1
ATOM 882 O O . ASP A 1 106 ? -26.646 -2.400 24.316 1.00 79.75 106 ASP A O 1
ATOM 886 N N . GLY A 1 107 ? -24.963 -1.594 23.058 1.00 79.69 107 G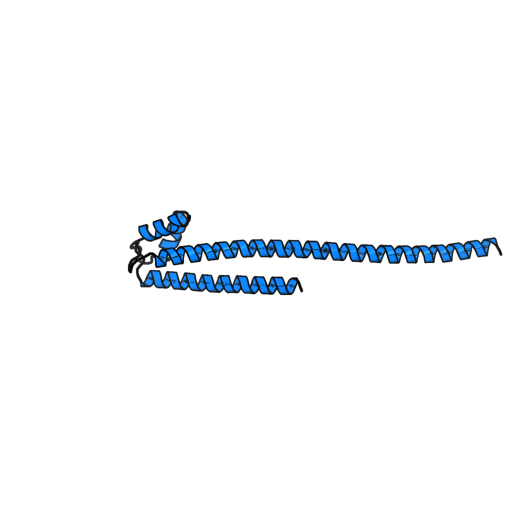LY A N 1
ATOM 887 C CA . GLY A 1 107 ? -25.690 -0.487 22.447 1.00 79.69 107 GLY A CA 1
ATOM 888 C C . GLY A 1 107 ? -25.951 0.650 23.427 1.00 79.69 107 GLY A C 1
ATOM 889 O O . GLY A 1 107 ? -26.878 1.436 23.211 1.00 79.69 107 GLY A O 1
ATOM 890 N N . ASN A 1 108 ? -25.192 0.712 24.523 1.00 82.25 108 ASN A N 1
ATOM 891 C CA . ASN A 1 108 ? -25.372 1.699 25.584 1.00 82.25 108 ASN A CA 1
ATOM 892 C C . ASN A 1 108 ? -24.760 3.073 25.226 1.00 82.25 108 ASN A C 1
ATOM 894 O O . ASN A 1 108 ? -24.889 4.016 26.004 1.00 82.25 108 ASN A O 1
ATOM 898 N N . GLN A 1 109 ? -24.124 3.196 24.052 1.00 80.19 109 GLN A N 1
ATOM 899 C CA . GLN A 1 109 ? -23.422 4.394 23.584 1.00 80.19 109 GLN A CA 1
ATOM 900 C C . GLN A 1 109 ? -22.223 4.824 24.456 1.00 80.19 109 GLN A C 1
ATOM 902 O O . GLN A 1 109 ? -21.785 5.978 24.400 1.00 80.19 109 GLN A O 1
ATOM 907 N N . ILE A 1 110 ? -21.656 3.899 25.232 1.00 81.81 110 ILE A N 1
ATOM 908 C CA . ILE A 1 110 ? -20.549 4.093 26.173 1.00 81.81 110 ILE A CA 1
ATOM 909 C C . ILE A 1 110 ? -19.592 2.901 26.070 1.00 81.81 110 ILE A C 1
ATOM 911 O O . ILE A 1 110 ? -19.920 1.783 26.445 1.00 81.81 110 ILE A O 1
ATOM 915 N N . LEU A 1 111 ? -18.353 3.153 25.648 1.00 81.31 111 LEU A N 1
ATOM 916 C CA . LEU A 1 111 ? -17.336 2.104 25.606 1.00 81.31 111 LEU A CA 1
ATOM 917 C C . LEU A 1 111 ? -16.784 1.845 27.011 1.00 81.31 111 LEU A C 1
ATOM 919 O O . LEU A 1 111 ? -16.010 2.656 27.545 1.00 81.31 111 LEU A O 1
ATOM 923 N N . ASP A 1 112 ? -17.154 0.692 27.569 1.00 82.44 112 ASP A N 1
ATOM 924 C CA . ASP A 1 112 ? -16.655 0.200 28.854 1.00 82.44 112 ASP A CA 1
ATOM 925 C C . ASP A 1 112 ? -15.176 -0.248 28.777 1.00 82.44 112 ASP A C 1
ATOM 927 O O . ASP A 1 112 ? -14.565 -0.334 27.704 1.00 82.44 112 ASP A O 1
ATOM 931 N N . GLU A 1 113 ? -14.553 -0.542 29.923 1.00 81.69 113 GLU A N 1
ATOM 932 C CA . GLU A 1 113 ? -13.145 -0.965 29.964 1.00 81.69 113 GLU A CA 1
ATOM 933 C C . GLU A 1 113 ? -12.864 -2.231 29.122 1.00 81.69 113 GLU A C 1
ATOM 935 O O . GLU A 1 113 ? -11.788 -2.344 28.521 1.00 81.69 113 GLU A O 1
ATOM 940 N N . GLU A 1 114 ? -13.811 -3.170 29.047 1.00 82.50 114 GLU A N 1
ATOM 941 C CA . GLU A 1 114 ? -13.683 -4.435 28.316 1.00 82.50 114 GLU A CA 1
ATOM 942 C C . GLU A 1 114 ? -13.796 -4.222 26.798 1.00 82.50 114 GLU A C 1
ATOM 944 O O . GLU A 1 114 ? -13.025 -4.792 26.018 1.00 82.50 114 GLU A O 1
ATOM 949 N N . GLU A 1 115 ? -14.714 -3.372 26.353 1.00 83.88 115 GLU A N 1
ATOM 950 C CA . GLU A 1 115 ? -14.904 -2.966 24.964 1.00 83.88 115 GLU A CA 1
ATOM 951 C C . GLU A 1 115 ? -13.744 -2.120 24.461 1.00 83.88 115 GLU A C 1
ATOM 953 O O . GLU A 1 115 ? -13.193 -2.403 23.392 1.00 83.88 115 GLU A O 1
ATOM 958 N N . GLN A 1 116 ? -13.275 -1.165 25.266 1.00 79.31 116 GLN A N 1
ATOM 959 C CA . GLN A 1 116 ? -12.063 -0.417 24.956 1.00 79.31 116 GLN A CA 1
ATOM 960 C C . GLN A 1 116 ? -10.842 -1.334 24.870 1.00 79.31 116 GLN A C 1
ATOM 962 O O . GLN A 1 116 ? -9.994 -1.156 23.995 1.00 79.31 116 GLN A O 1
ATOM 967 N N . LYS A 1 117 ? -10.717 -2.327 25.761 1.00 84.19 117 LYS A N 1
ATOM 968 C CA . LYS A 1 117 ? -9.611 -3.295 25.725 1.00 84.19 117 LYS A CA 1
ATOM 969 C C . LYS A 1 117 ? -9.661 -4.150 24.463 1.00 84.19 117 LYS A C 1
ATOM 971 O O . LYS A 1 117 ? -8.629 -4.332 23.821 1.00 84.19 117 LYS A O 1
ATOM 976 N N . ARG A 1 118 ? -10.848 -4.610 24.058 1.00 84.31 118 ARG A N 1
ATOM 977 C CA . ARG A 1 118 ? -11.044 -5.299 22.773 1.00 84.31 118 ARG A CA 1
ATOM 978 C C . ARG A 1 118 ? -10.672 -4.407 21.591 1.00 84.31 118 ARG A C 1
ATOM 980 O O . ARG A 1 118 ? -9.951 -4.863 20.707 1.00 84.31 118 ARG A O 1
ATOM 987 N N . MET A 1 119 ? -11.101 -3.144 21.596 1.00 84.06 119 MET A N 1
ATOM 988 C CA . MET A 1 119 ? -10.763 -2.182 20.546 1.00 84.06 119 MET A CA 1
ATOM 989 C C . MET A 1 119 ? -9.249 -1.939 20.471 1.00 84.06 119 MET A C 1
ATOM 991 O O . MET A 1 119 ? -8.678 -1.980 19.385 1.00 84.06 119 MET A O 1
ATOM 995 N N . ARG A 1 120 ? -8.574 -1.751 21.614 1.00 82.50 120 ARG A N 1
ATOM 996 C CA . ARG A 1 120 ? -7.112 -1.588 21.679 1.00 82.50 120 ARG A CA 1
ATOM 997 C C . ARG A 1 120 ? -6.376 -2.801 21.115 1.00 82.50 120 ARG A C 1
ATOM 999 O O . ARG A 1 120 ? -5.479 -2.610 20.299 1.00 82.50 120 ARG A O 1
ATOM 1006 N N . ASN A 1 121 ? -6.783 -4.010 21.497 1.00 87.38 121 ASN A N 1
ATOM 1007 C CA . ASN A 1 121 ? -6.165 -5.244 21.013 1.00 87.38 121 ASN A CA 1
ATOM 1008 C C . ASN A 1 121 ? -6.351 -5.420 19.496 1.00 87.38 121 ASN A C 1
ATOM 1010 O O . ASN A 1 121 ? -5.383 -5.705 18.801 1.00 87.38 121 ASN A O 1
ATOM 1014 N N . ASP A 1 122 ? -7.558 -5.193 18.964 1.00 86.69 122 ASP A N 1
ATOM 1015 C CA . ASP A 1 122 ? -7.831 -5.278 17.517 1.00 86.69 122 ASP A CA 1
ATOM 1016 C C . ASP A 1 122 ? -7.042 -4.221 16.718 1.00 86.69 122 ASP A C 1
ATOM 1018 O O . ASP A 1 122 ? -6.521 -4.499 15.635 1.00 86.69 122 ASP A O 1
ATOM 1022 N N . LEU A 1 123 ? -6.897 -3.008 17.262 1.00 85.25 123 LEU A N 1
ATOM 1023 C CA . LEU A 1 123 ? -6.068 -1.958 16.664 1.00 85.25 123 LEU A CA 1
ATOM 1024 C C . LEU A 1 123 ? -4.578 -2.315 16.689 1.00 85.25 123 LEU A C 1
ATOM 1026 O O . LEU A 1 123 ? -3.870 -2.032 15.721 1.00 85.25 123 LEU A O 1
ATOM 1030 N N . GLU A 1 124 ? -4.097 -2.921 17.772 1.00 86.38 124 GLU A N 1
ATOM 1031 C CA . GLU A 1 124 ? -2.713 -3.373 17.900 1.00 86.38 124 GLU A CA 1
ATOM 1032 C C . GLU A 1 124 ? -2.408 -4.525 16.938 1.00 86.38 124 GLU A C 1
ATOM 1034 O O . GLU A 1 124 ? -1.425 -4.450 16.202 1.00 86.38 124 GLU A O 1
ATOM 1039 N N . GLU A 1 125 ? -3.291 -5.517 16.842 1.00 88.44 125 GLU A N 1
ATOM 1040 C CA . GLU A 1 125 ? -3.179 -6.621 15.886 1.00 88.44 125 GLU A CA 1
ATOM 1041 C C . GLU A 1 125 ? -3.134 -6.103 14.441 1.00 88.44 125 GLU A C 1
ATOM 1043 O O . GLU A 1 125 ? -2.221 -6.432 13.680 1.00 88.44 125 GLU A O 1
ATOM 1048 N N . LYS A 1 126 ? -4.045 -5.192 14.071 1.00 84.88 126 LYS A N 1
ATOM 1049 C CA . LYS A 1 126 ? -4.022 -4.546 12.747 1.00 84.88 126 LYS A CA 1
ATOM 1050 C C . LYS A 1 126 ? -2.750 -3.745 12.507 1.00 84.88 126 LYS A C 1
ATOM 1052 O O . LYS A 1 126 ? -2.253 -3.719 11.384 1.00 84.88 126 LYS A O 1
ATOM 1057 N N . LYS A 1 127 ? -2.223 -3.068 13.529 1.00 85.75 127 LYS A N 1
ATOM 1058 C CA . LYS A 1 127 ? -0.972 -2.306 13.428 1.00 85.75 127 LYS A CA 1
ATOM 1059 C C . LYS A 1 127 ? 0.222 -3.227 13.188 1.00 85.75 127 LYS A C 1
ATOM 1061 O O . LYS A 1 127 ? 1.063 -2.880 12.361 1.00 85.75 127 LYS A O 1
ATOM 1066 N N . VAL A 1 128 ? 0.292 -4.363 13.883 1.00 88.44 128 VAL A N 1
ATOM 1067 C CA . VAL A 1 128 ? 1.339 -5.379 13.692 1.00 88.44 128 VAL A CA 1
ATOM 1068 C C . VAL A 1 128 ? 1.243 -5.970 12.290 1.00 88.44 128 VAL A C 1
ATOM 1070 O O . VAL A 1 128 ? 2.224 -5.904 11.555 1.00 88.44 128 VAL A O 1
ATOM 1073 N N . ALA A 1 129 ? 0.054 -6.404 11.865 1.00 88.75 129 ALA A N 1
ATOM 1074 C CA . ALA A 1 129 ? -0.170 -6.940 10.523 1.00 88.75 129 ALA A CA 1
ATOM 1075 C C . ALA A 1 129 ? 0.215 -5.938 9.417 1.00 88.75 129 ALA A C 1
ATOM 1077 O O . ALA A 1 129 ? 0.898 -6.293 8.460 1.00 88.75 129 ALA A O 1
ATOM 1078 N N . LEU A 1 130 ? -0.152 -4.657 9.564 1.00 87.25 130 LEU A N 1
ATOM 1079 C CA . LEU A 1 130 ? 0.269 -3.612 8.622 1.00 87.25 130 LEU A CA 1
ATOM 1080 C C . LEU A 1 130 ? 1.785 -3.403 8.642 1.00 87.25 130 LEU A C 1
ATOM 1082 O O . LEU A 1 130 ? 2.371 -3.125 7.602 1.00 87.25 130 LEU A O 1
ATOM 1086 N N . ASN A 1 131 ? 2.433 -3.496 9.804 1.00 86.69 131 ASN A N 1
ATOM 1087 C CA . ASN A 1 131 ? 3.881 -3.345 9.902 1.00 86.69 131 ASN A CA 1
ATOM 1088 C C . ASN A 1 131 ? 4.621 -4.506 9.223 1.00 86.69 131 ASN A C 1
ATOM 1090 O O . ASN A 1 131 ? 5.582 -4.263 8.498 1.00 86.69 131 ASN A O 1
ATOM 1094 N N . GLU A 1 132 ? 4.136 -5.735 9.399 1.00 89.62 132 GLU A N 1
ATOM 1095 C CA . GLU A 1 132 ? 4.629 -6.917 8.685 1.00 89.62 132 GLU A CA 1
ATOM 1096 C C . GLU A 1 132 ? 4.417 -6.792 7.173 1.00 89.62 132 GLU A C 1
ATOM 1098 O O . GLU A 1 132 ? 5.320 -7.093 6.393 1.00 89.62 132 GLU A O 1
ATOM 1103 N N . GLU A 1 133 ? 3.257 -6.287 6.739 1.00 85.19 133 GLU A N 1
ATOM 1104 C CA . GLU A 1 133 ? 2.974 -6.031 5.325 1.00 85.19 133 GLU A CA 1
ATOM 1105 C C . GLU A 1 133 ? 3.968 -5.010 4.740 1.00 85.19 133 GLU A C 1
ATOM 1107 O O . GLU A 1 133 ? 4.544 -5.263 3.682 1.00 85.19 133 GLU A O 1
ATOM 1112 N N . ILE A 1 134 ? 4.258 -3.905 5.447 1.00 85.75 134 ILE A N 1
ATOM 1113 C CA . ILE A 1 134 ? 5.283 -2.919 5.041 1.00 85.75 134 ILE A CA 1
ATOM 1114 C C . ILE A 1 134 ? 6.665 -3.569 4.937 1.00 85.75 134 ILE A C 1
ATOM 1116 O O . ILE A 1 134 ? 7.390 -3.305 3.976 1.00 85.75 134 ILE A O 1
ATOM 1120 N N . GLU A 1 135 ? 7.053 -4.384 5.918 1.00 87.06 135 GLU A N 1
ATOM 1121 C CA . GLU A 1 135 ? 8.367 -5.028 5.940 1.00 87.06 135 GLU A CA 1
ATOM 1122 C C . GLU A 1 135 ? 8.520 -6.023 4.782 1.00 87.06 135 GLU A C 1
ATOM 1124 O O . GLU A 1 135 ? 9.535 -6.006 4.083 1.00 87.06 135 GLU A O 1
ATOM 1129 N N . ASN A 1 136 ? 7.490 -6.831 4.523 1.00 86.81 136 ASN A N 1
ATOM 1130 C CA . ASN A 1 136 ? 7.454 -7.765 3.398 1.00 86.81 136 ASN A CA 1
ATOM 1131 C C . ASN A 1 136 ? 7.480 -7.041 2.046 1.00 86.81 136 ASN A C 1
ATOM 1133 O O . ASN A 1 136 ? 8.229 -7.439 1.153 1.00 86.81 136 ASN A O 1
ATOM 1137 N N . LEU A 1 137 ? 6.736 -5.939 1.901 1.00 82.38 137 LEU A N 1
ATOM 1138 C CA . LEU A 1 137 ? 6.806 -5.072 0.719 1.00 82.38 137 LEU A CA 1
ATOM 1139 C C . LEU A 1 137 ? 8.210 -4.487 0.525 1.00 82.38 137 LEU A C 1
ATOM 1141 O O . LEU A 1 137 ? 8.704 -4.441 -0.600 1.00 82.38 137 LEU A O 1
ATOM 1145 N N . GLY A 1 138 ? 8.866 -4.061 1.606 1.00 82.75 138 GLY A N 1
ATOM 1146 C CA . GLY A 1 138 ? 10.231 -3.537 1.566 1.00 82.75 138 GLY A CA 1
ATOM 1147 C C . GLY A 1 138 ? 11.266 -4.586 1.150 1.00 82.75 138 GLY A C 1
ATOM 1148 O O . GLY A 1 138 ? 12.154 -4.279 0.352 1.00 82.75 138 GLY A O 1
ATOM 1149 N N . LYS A 1 139 ? 11.139 -5.824 1.647 1.00 83.69 139 LYS A N 1
ATOM 1150 C CA . LYS A 1 139 ? 11.986 -6.965 1.250 1.00 83.69 139 LYS A CA 1
ATOM 1151 C C . LYS A 1 139 ? 11.784 -7.318 -0.223 1.00 83.69 139 LYS A C 1
ATOM 1153 O O . LYS A 1 139 ? 12.744 -7.292 -0.980 1.00 83.69 139 LYS A O 1
ATOM 1158 N N . SER A 1 140 ? 10.532 -7.497 -0.651 1.00 77.56 140 SER A N 1
ATOM 1159 C CA . SER A 1 140 ? 10.198 -7.805 -2.047 1.00 77.56 140 SER A CA 1
ATOM 1160 C C . SER A 1 140 ? 10.680 -6.728 -3.025 1.00 77.56 140 SER A C 1
ATOM 1162 O O . SER A 1 140 ? 11.136 -7.050 -4.120 1.00 77.56 140 SER A O 1
ATOM 1164 N N . PHE A 1 141 ? 10.627 -5.448 -2.644 1.00 76.75 141 PHE A N 1
ATOM 1165 C CA . PHE A 1 141 ? 11.174 -4.375 -3.473 1.00 76.75 141 PHE A CA 1
ATOM 1166 C C . PHE A 1 141 ? 12.708 -4.439 -3.565 1.00 76.75 141 PHE A C 1
ATOM 1168 O O . PHE A 1 141 ? 13.249 -4.283 -4.657 1.00 76.75 141 PHE A O 1
ATOM 1175 N N . ARG A 1 142 ? 13.418 -4.701 -2.454 1.00 75.38 142 ARG A N 1
ATOM 1176 C CA . ARG A 1 142 ? 14.887 -4.862 -2.466 1.00 75.38 142 ARG A CA 1
ATOM 1177 C C . ARG A 1 142 ? 15.328 -6.060 -3.303 1.00 75.38 142 ARG A C 1
ATOM 1179 O O . ARG A 1 142 ? 16.260 -5.900 -4.078 1.00 75.38 142 ARG A O 1
ATOM 1186 N N . ASP A 1 143 ? 14.637 -7.190 -3.190 1.00 73.69 143 ASP A N 1
ATOM 1187 C CA . ASP A 1 143 ? 14.966 -8.418 -3.926 1.00 73.69 143 ASP A CA 1
ATOM 1188 C C . ASP A 1 143 ? 14.701 -8.297 -5.437 1.00 73.69 143 ASP A C 1
ATOM 1190 O O . ASP A 1 143 ? 15.339 -8.983 -6.219 1.00 73.69 143 ASP A O 1
ATOM 1194 N N . ASN A 1 144 ? 13.784 -7.418 -5.865 1.00 64.81 144 ASN A N 1
ATOM 1195 C CA . ASN A 1 144 ? 13.540 -7.132 -7.289 1.00 64.81 144 ASN A CA 1
ATOM 1196 C C . ASN A 1 144 ? 14.465 -6.044 -7.871 1.00 64.81 144 ASN A C 1
ATOM 1198 O O . ASN A 1 144 ? 14.411 -5.790 -9.072 1.00 64.81 144 ASN A O 1
ATOM 1202 N N . THR A 1 145 ? 15.246 -5.350 -7.034 1.00 60.28 145 THR A N 1
ATOM 1203 C CA . THR A 1 145 ? 16.137 -4.248 -7.458 1.00 60.28 145 THR A CA 1
ATOM 1204 C C . THR A 1 145 ? 17.626 -4.624 -7.351 1.00 60.28 145 THR A C 1
ATOM 1206 O O . THR A 1 145 ? 18.482 -3.807 -7.687 1.00 60.28 145 THR A O 1
ATOM 1209 N N . LEU A 1 146 ? 17.938 -5.826 -6.852 1.00 51.00 146 LEU A N 1
ATOM 1210 C CA . LEU A 1 146 ? 19.278 -6.420 -6.741 1.00 51.00 146 LEU A CA 1
ATOM 1211 C C . LEU A 1 146 ? 19.401 -7.601 -7.704 1.00 51.00 146 LEU A C 1
ATOM 1213 O O . LEU A 1 146 ? 20.530 -7.805 -8.199 1.00 51.00 146 LEU A O 1
#

pLDDT: mean 80.29, std 8.09, range [51.0, 90.62]

Radius of gyration: 32.97 Å; chains: 1; bounding box: 68×29×98 Å

Foldseek 3Di:
DVVVVVVVVVVVVVVVVVVVCVVVVVVVVVVVVVVVVLVVVLVVLVVVLVVVVVVLVVVLVLLVQQVVLLVVDDQKQALVSSQVSVVVVVDDSVVSVVLQVVQPPVPPRIQHNVSSVVSNVVSVVSNVVSVVVNVVSVVVSVVVND